Protein AF-S4I5X5-F1 (afdb_monomer_lite)

Radius of gyration: 30.17 Å; chains: 1; bounding box: 47×49×69 Å

Foldseek 3Di:
DDDPPDPPPPPDDPDPPPPDPPDDCVVVVVVVVVVVVVVVVVCCCVVPCVVVVVVVVCVCPPPVNVVVVVVVVD

Structure (mmCIF, N/CA/C/O backbone):
data_AF-S4I5X5-F1
#
_entry.id   AF-S4I5X5-F1
#
loop_
_atom_s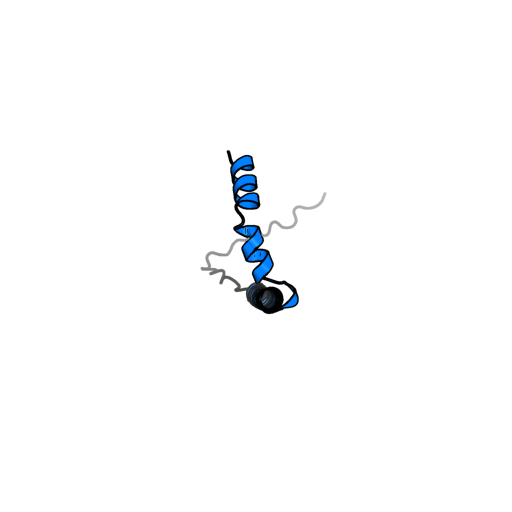ite.group_PDB
_atom_site.id
_atom_site.type_symbol
_atom_site.label_atom_id
_atom_site.label_alt_id
_atom_site.label_comp_id
_atom_site.label_asym_id
_atom_site.label_entity_id
_atom_site.label_seq_id
_atom_site.pdbx_PDB_ins_code
_atom_site.Cartn_x
_atom_site.Cartn_y
_atom_site.Cartn_z
_atom_site.occupancy
_atom_site.B_iso_or_equiv
_atom_site.auth_seq_id
_atom_site.auth_comp_id
_atom_site.auth_asym_id
_atom_site.auth_atom_id
_atom_site.pdbx_PDB_model_num
ATOM 1 N N . MET A 1 1 ? -20.546 40.263 50.379 1.00 42.00 1 MET A N 1
ATOM 2 C CA . MET A 1 1 ? -20.726 40.118 48.921 1.00 42.00 1 MET A CA 1
ATOM 3 C C . MET A 1 1 ? -20.152 38.752 48.539 1.00 42.00 1 MET A C 1
ATOM 5 O O . MET A 1 1 ? -18.958 38.573 48.698 1.00 42.00 1 MET A O 1
ATOM 9 N N . PHE A 1 2 ? -21.041 37.781 48.272 1.00 59.88 2 PHE A N 1
ATOM 10 C CA . PHE A 1 2 ? -20.922 36.545 47.460 1.00 59.88 2 PHE A CA 1
ATOM 11 C C . PHE A 1 2 ? -19.502 36.108 47.008 1.00 59.88 2 PHE A C 1
ATOM 13 O O . PHE A 1 2 ? -18.790 36.917 46.440 1.00 59.88 2 PHE A O 1
ATOM 20 N N . ASN A 1 3 ? -19.016 34.863 47.060 1.00 44.84 3 ASN A N 1
ATOM 21 C CA . ASN A 1 3 ? -19.587 33.539 47.311 1.00 44.84 3 ASN A CA 1
ATOM 22 C C . ASN A 1 3 ? -18.386 32.555 47.349 1.00 44.84 3 ASN A C 1
ATOM 24 O O . ASN A 1 3 ? -17.695 32.422 46.343 1.00 44.84 3 ASN A O 1
ATOM 28 N N . SER A 1 4 ? -18.113 31.855 48.451 1.00 52.41 4 SER A N 1
ATOM 29 C CA . SER A 1 4 ? -17.067 30.808 48.524 1.00 52.41 4 SER A CA 1
ATOM 30 C C . SER A 1 4 ? -17.659 29.402 48.391 1.00 52.41 4 SER A C 1
ATOM 32 O O . SER A 1 4 ? -17.215 28.441 49.023 1.00 52.41 4 SER A O 1
ATOM 34 N N . LEU A 1 5 ? -18.692 29.275 47.554 1.00 62.09 5 LEU A N 1
ATOM 35 C CA . LEU A 1 5 ? -19.310 27.994 47.262 1.00 62.09 5 LEU A CA 1
ATOM 36 C C . LEU A 1 5 ? -18.290 27.046 46.626 1.00 62.09 5 LEU A C 1
ATOM 38 O O . LEU A 1 5 ? -17.818 27.237 45.509 1.00 62.09 5 LEU A O 1
ATOM 42 N N . THR A 1 6 ? -18.078 25.946 47.341 1.00 60.59 6 THR A N 1
ATOM 43 C CA . THR A 1 6 ? -17.759 24.628 46.791 1.00 60.59 6 THR A CA 1
ATOM 44 C C . THR A 1 6 ? -16.340 24.409 46.278 1.00 60.59 6 THR A C 1
ATOM 46 O O . THR A 1 6 ? -16.120 24.015 45.139 1.00 60.59 6 THR A O 1
ATOM 49 N N . LYS A 1 7 ? -15.367 24.416 47.190 1.00 59.06 7 LYS A N 1
ATOM 50 C CA . LYS A 1 7 ? -14.415 23.297 47.166 1.00 59.06 7 LYS A CA 1
ATOM 51 C C . LYS A 1 7 ? -14.922 22.256 48.151 1.00 59.06 7 LYS A C 1
ATOM 53 O O . LYS A 1 7 ? -14.615 22.302 49.336 1.00 59.06 7 LYS A O 1
ATOM 58 N N . LYS A 1 8 ? -15.764 21.342 47.655 1.00 56.59 8 LYS A N 1
ATOM 59 C CA . LYS A 1 8 ? -16.034 20.084 48.355 1.00 56.59 8 LYS A CA 1
ATOM 60 C C . LYS A 1 8 ? -14.657 19.461 48.614 1.00 56.59 8 LYS A C 1
ATOM 62 O O . LYS A 1 8 ? -13.918 19.289 47.641 1.00 56.59 8 LYS A O 1
ATOM 67 N N . PRO A 1 9 ? -14.247 19.182 49.860 1.00 55.66 9 PRO A N 1
ATOM 68 C CA . PRO A 1 9 ? -13.052 18.391 50.057 1.00 55.66 9 PRO A CA 1
ATOM 69 C C . PRO A 1 9 ? -13.366 17.031 49.442 1.00 55.66 9 PRO A C 1
ATOM 71 O O . PRO A 1 9 ? -14.291 16.341 49.872 1.00 55.66 9 PRO A O 1
ATOM 74 N N . LEU A 1 10 ? -12.637 16.658 48.394 1.00 60.62 10 LEU A N 1
ATOM 75 C CA . LEU A 1 10 ? -12.616 15.288 47.886 1.00 60.62 10 LEU A CA 1
ATOM 76 C C . LEU A 1 10 ? -11.820 14.457 48.908 1.00 60.62 10 LEU A C 1
ATOM 78 O O . LEU A 1 10 ? -10.729 13.968 48.647 1.00 60.62 10 LEU A O 1
ATOM 82 N N . GLN A 1 11 ? -12.359 14.382 50.124 1.00 62.12 11 GLN A N 1
ATOM 83 C CA . GLN A 1 11 ? -11.905 13.555 51.224 1.00 62.12 11 GLN A CA 1
ATOM 84 C C . GLN A 1 11 ? -12.682 12.246 51.168 1.00 62.12 11 GLN A C 1
ATOM 86 O O . GLN A 1 11 ? -13.631 12.046 51.915 1.00 62.12 11 GLN A O 1
ATOM 91 N N . ASN A 1 12 ? -12.303 11.386 50.228 1.00 56.19 12 ASN A N 1
ATOM 92 C CA . ASN A 1 12 ? -12.248 9.932 50.386 1.00 56.19 12 ASN A CA 1
ATOM 93 C C . ASN A 1 12 ? -11.970 9.312 49.023 1.00 56.19 12 ASN A C 1
ATOM 95 O O . ASN A 1 12 ? -12.852 9.241 48.176 1.00 56.19 12 ASN A O 1
ATOM 99 N N . SER A 1 13 ? -10.746 8.843 48.841 1.00 59.06 13 SER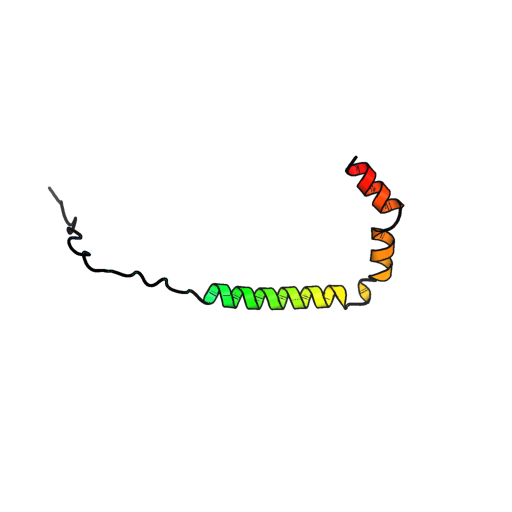 A N 1
ATOM 100 C CA . SER A 1 13 ? -10.502 7.617 48.092 1.00 59.06 13 SER A CA 1
ATOM 101 C C . SER A 1 13 ? -9.192 7.041 48.633 1.00 59.06 13 SER A C 1
ATOM 103 O O . SER A 1 13 ? -8.137 7.077 48.016 1.00 59.06 13 SER A O 1
ATOM 105 N N . GLN A 1 14 ? -9.254 6.625 49.902 1.00 59.44 14 GLN A N 1
ATOM 106 C CA . GLN A 1 14 ? -8.383 5.579 50.453 1.00 59.44 14 GLN A CA 1
ATOM 107 C C . GLN A 1 14 ? -9.040 4.209 50.205 1.00 59.44 14 GLN A C 1
ATOM 109 O O . GLN A 1 14 ? -8.904 3.276 50.991 1.00 59.44 14 GLN A O 1
ATOM 114 N N . GLY A 1 15 ? -9.823 4.112 49.131 1.00 56.00 15 GLY A N 1
ATOM 115 C CA . GLY A 1 15 ? -10.213 2.858 48.536 1.00 56.00 15 GLY A CA 1
ATOM 116 C C . GLY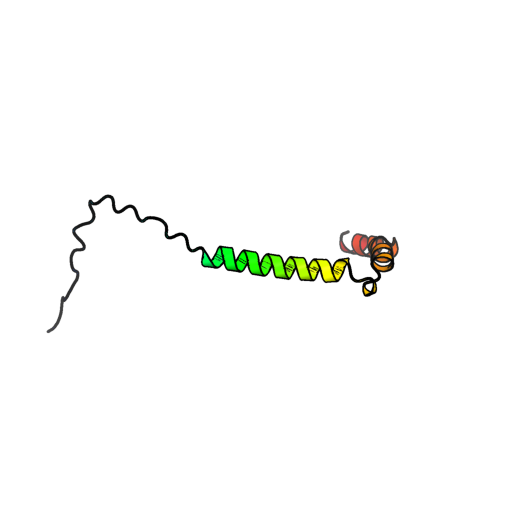 A 1 15 ? -9.172 2.525 47.483 1.00 56.00 15 GLY A C 1
ATOM 117 O O . GLY A 1 15 ? -8.610 3.392 46.816 1.00 56.00 15 GLY A O 1
ATOM 118 N N . ASN A 1 16 ? -8.865 1.246 47.372 1.00 61.34 16 ASN A N 1
ATOM 119 C CA . ASN A 1 16 ? -8.177 0.685 46.229 1.00 61.34 16 ASN A CA 1
ATOM 120 C C . ASN A 1 16 ? -9.081 0.851 44.994 1.00 61.34 16 ASN A C 1
ATOM 122 O O . ASN A 1 16 ? -9.650 -0.125 44.505 1.00 61.34 16 ASN A O 1
ATOM 126 N N . GLU A 1 17 ? -9.272 2.084 44.519 1.00 63.56 17 GLU A N 1
ATOM 127 C CA . GLU A 1 17 ? -9.982 2.377 43.285 1.00 63.56 17 GLU A CA 1
ATOM 128 C C . GLU A 1 17 ? -9.066 1.931 42.144 1.00 63.56 17 GLU A C 1
ATOM 130 O O . GLU A 1 17 ? -8.343 2.708 41.518 1.00 63.56 17 GLU A O 1
ATOM 135 N N . ARG A 1 18 ? -9.069 0.617 41.889 1.00 67.50 18 ARG A N 1
ATOM 136 C CA . ARG A 1 18 ? -8.537 0.052 40.657 1.00 67.50 18 ARG A CA 1
ATOM 137 C C . ARG A 1 18 ? -9.369 0.614 39.521 1.00 67.50 18 ARG A C 1
ATOM 139 O O . ARG A 1 18 ? -10.454 0.121 39.222 1.00 67.50 18 ARG A O 1
ATOM 146 N N . ILE A 1 19 ? -8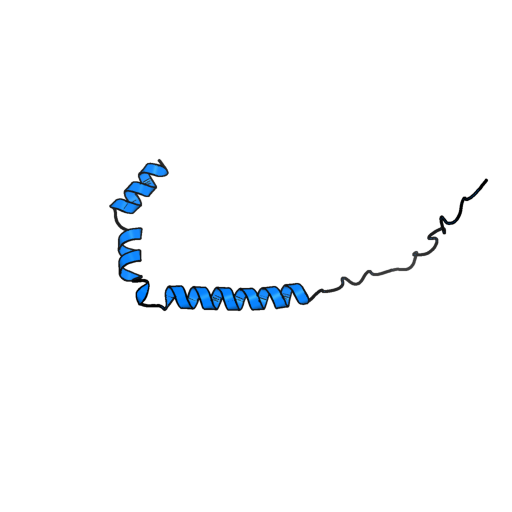.834 1.637 38.873 1.00 67.19 19 ILE A N 1
ATOM 147 C CA . ILE A 1 19 ? -9.313 2.102 37.582 1.00 67.19 19 ILE A CA 1
ATOM 148 C C . ILE A 1 19 ? -9.074 0.936 36.618 1.00 67.19 19 ILE A C 1
ATOM 150 O O . ILE A 1 19 ? -7.953 0.697 36.170 1.00 67.19 19 ILE A O 1
ATOM 154 N N . LEU A 1 20 ? -10.110 0.132 36.373 1.00 70.81 20 LEU A N 1
ATOM 155 C CA . LEU A 1 20 ? -10.049 -0.927 35.376 1.00 70.81 20 LEU A CA 1
ATOM 156 C C . LEU A 1 20 ? -9.903 -0.236 34.015 1.00 70.81 20 LEU A C 1
ATOM 158 O O . LEU A 1 20 ? -10.762 0.579 33.667 1.00 70.81 20 LEU A O 1
ATOM 162 N N . PRO A 1 21 ? -8.828 -0.501 33.250 1.00 72.19 21 PRO A N 1
ATOM 163 C CA . PRO A 1 21 ? -8.654 0.126 31.953 1.00 72.19 21 PRO A CA 1
ATOM 164 C C . PRO A 1 21 ? -9.828 -0.277 31.063 1.00 72.19 21 PRO A C 1
ATOM 166 O O . PRO A 1 21 ? -10.004 -1.454 30.736 1.00 72.19 21 PRO A O 1
ATOM 169 N N . VAL A 1 22 ? -10.643 0.708 30.684 1.00 73.81 22 VAL A N 1
ATOM 170 C CA . VAL A 1 22 ? -11.695 0.528 29.686 1.00 73.81 22 VAL A CA 1
ATOM 171 C C . VAL A 1 22 ? -11.011 0.146 28.380 1.00 73.81 22 VAL A C 1
ATOM 173 O O . VAL A 1 22 ? -10.310 0.937 27.749 1.00 73.81 22 VAL A O 1
ATOM 176 N N . LYS A 1 23 ? -11.183 -1.115 27.992 1.00 73.06 23 LYS A N 1
ATOM 177 C CA . LYS A 1 23 ? -10.796 -1.596 26.672 1.00 73.06 23 LYS A CA 1
ATOM 178 C C . LYS A 1 23 ? -11.814 -1.011 25.701 1.00 73.06 23 LYS A C 1
ATOM 180 O O . LYS A 1 23 ? -12.980 -1.378 25.765 1.00 73.06 23 LYS A O 1
ATOM 185 N N . ASN A 1 24 ? -11.385 -0.102 24.830 1.00 76.88 24 ASN A N 1
ATOM 186 C CA . ASN A 1 24 ? -12.213 0.408 23.741 1.00 76.88 24 ASN A CA 1
ATOM 187 C C . ASN A 1 24 ? -11.997 -0.501 22.521 1.00 76.88 24 ASN A C 1
ATOM 189 O O . ASN A 1 24 ? -10.970 -0.360 21.860 1.00 76.88 24 ASN A O 1
ATOM 193 N N . PRO A 1 25 ? -12.899 -1.452 22.209 1.00 84.00 25 PRO A N 1
ATOM 194 C CA . PRO A 1 25 ? -12.725 -2.336 21.055 1.00 84.00 25 PRO A CA 1
ATOM 195 C C . PRO A 1 25 ? -12.955 -1.619 19.714 1.00 84.00 25 PRO A C 1
ATOM 197 O O . PRO A 1 25 ? -12.520 -2.119 18.681 1.00 84.00 25 PRO A O 1
ATOM 200 N N . GLY A 1 26 ? -13.598 -0.444 19.714 1.00 88.38 26 GLY A N 1
ATOM 201 C CA . GLY A 1 26 ? -13.937 0.317 18.503 1.00 88.38 26 GLY A CA 1
ATOM 202 C C . GLY A 1 26 ? -12.751 0.576 17.558 1.00 88.38 26 GLY A C 1
ATOM 203 O O . GLY A 1 26 ? -12.844 0.216 16.386 1.00 88.38 26 GLY A O 1
ATOM 204 N N . PRO A 1 27 ? -11.614 1.117 18.041 1.00 91.31 27 PRO A N 1
ATOM 205 C CA . PRO A 1 27 ? -10.410 1.302 17.230 1.00 91.31 27 PRO A CA 1
ATOM 206 C C . PRO A 1 27 ? -9.855 0.012 16.614 1.00 91.31 27 PRO A C 1
ATOM 208 O O . PRO A 1 27 ? -9.372 0.039 15.487 1.00 91.31 27 PRO A O 1
ATOM 211 N N . ILE A 1 28 ? -9.946 -1.122 17.318 1.00 92.94 28 ILE A N 1
ATOM 212 C CA . ILE A 1 28 ? -9.459 -2.414 16.810 1.00 92.94 28 ILE A CA 1
ATOM 213 C C . ILE A 1 28 ? -10.334 -2.871 15.642 1.00 92.94 28 ILE A C 1
ATOM 215 O O . ILE A 1 28 ? -9.815 -3.234 14.590 1.00 92.94 28 ILE A O 1
ATOM 219 N N . VAL A 1 29 ? -11.658 -2.802 15.799 1.00 95.12 29 VAL A N 1
ATOM 220 C CA . VAL A 1 29 ? -12.608 -3.170 14.738 1.00 95.12 29 VAL A CA 1
ATOM 221 C C . VAL A 1 29 ? -12.430 -2.272 13.512 1.00 95.12 29 VAL A C 1
ATOM 223 O O . VAL A 1 29 ? -12.351 -2.775 12.393 1.00 95.12 29 VAL A O 1
ATOM 226 N N . ALA A 1 30 ? -12.289 -0.959 13.713 1.00 94.56 30 ALA A N 1
ATOM 227 C CA . ALA A 1 30 ? -12.005 -0.023 12.628 1.00 94.56 30 ALA A CA 1
ATOM 228 C C . ALA A 1 30 ? -10.682 -0.358 11.916 1.00 94.56 30 ALA A C 1
ATOM 230 O O . ALA A 1 30 ? -10.638 -0.388 10.687 1.00 94.56 30 ALA A O 1
ATOM 231 N N . GLY A 1 31 ? -9.629 -0.682 12.674 1.00 96.69 31 GLY A N 1
ATOM 232 C CA . GLY A 1 31 ? -8.341 -1.104 12.124 1.00 96.69 31 GLY A CA 1
ATOM 233 C C . GLY A 1 31 ? -8.444 -2.361 11.260 1.00 96.69 31 GLY A C 1
ATOM 234 O O . GLY A 1 31 ? -7.878 -2.400 10.170 1.00 96.69 31 GLY A O 1
ATOM 235 N N . VAL A 1 32 ? -9.220 -3.359 11.692 1.00 97.50 32 VAL A N 1
ATOM 236 C CA . VAL A 1 32 ? -9.454 -4.586 10.912 1.00 97.50 32 VAL A CA 1
ATOM 237 C C . VAL A 1 32 ? -10.171 -4.280 9.596 1.00 97.50 32 VAL A C 1
ATOM 239 O O . VAL A 1 32 ? -9.756 -4.770 8.549 1.00 97.50 32 VAL A O 1
ATOM 242 N N . ILE A 1 33 ? -11.208 -3.439 9.618 1.00 97.44 33 ILE A N 1
ATOM 243 C CA . ILE A 1 33 ? -11.943 -3.056 8.403 1.00 97.44 33 ILE A CA 1
ATOM 244 C C . ILE A 1 33 ? -11.013 -2.344 7.414 1.00 97.44 33 ILE A C 1
ATOM 246 O O . ILE A 1 33 ? -10.970 -2.700 6.237 1.00 97.44 33 ILE A O 1
ATOM 250 N N . VAL A 1 34 ? -10.228 -1.375 7.892 1.00 97.50 34 VAL A N 1
ATOM 251 C CA . VAL A 1 34 ? -9.254 -0.657 7.057 1.00 97.50 34 VAL A CA 1
ATOM 252 C C . VAL A 1 34 ? -8.210 -1.615 6.484 1.00 97.50 34 VAL A C 1
ATOM 254 O O . VAL A 1 34 ? -7.893 -1.524 5.300 1.00 97.50 34 VAL A O 1
ATOM 257 N N . ALA A 1 35 ? -7.717 -2.566 7.281 1.00 97.62 35 ALA A N 1
ATOM 258 C CA . ALA A 1 35 ? -6.760 -3.566 6.820 1.00 97.62 35 ALA A CA 1
ATOM 259 C C . ALA A 1 35 ? -7.335 -4.435 5.691 1.00 97.62 35 ALA A C 1
ATOM 261 O O . ALA A 1 35 ? -6.647 -4.677 4.702 1.00 97.62 35 ALA A O 1
ATOM 262 N N . ILE A 1 36 ? -8.600 -4.853 5.792 1.00 98.06 36 ILE A N 1
ATOM 263 C CA . ILE A 1 36 ? -9.277 -5.623 4.7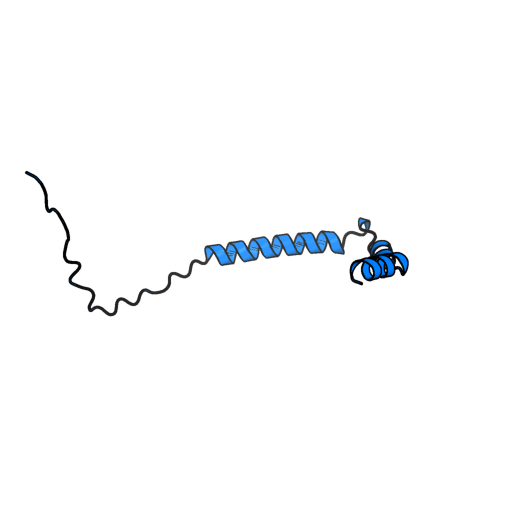37 1.00 98.06 36 ILE A CA 1
ATOM 264 C C . ILE A 1 36 ? -9.373 -4.803 3.447 1.00 98.06 36 ILE A C 1
ATOM 266 O O . ILE A 1 36 ? -9.041 -5.308 2.375 1.00 98.06 36 ILE A O 1
ATOM 270 N N . ILE A 1 37 ? -9.778 -3.534 3.540 1.00 97.94 37 ILE A N 1
ATOM 271 C CA . ILE A 1 37 ? -9.889 -2.645 2.374 1.00 97.94 37 ILE A CA 1
ATOM 272 C C . ILE A 1 37 ? -8.519 -2.448 1.719 1.00 97.94 37 ILE A C 1
ATOM 274 O O . ILE A 1 37 ? -8.390 -2.612 0.507 1.00 97.94 37 ILE A O 1
ATOM 278 N N . ALA A 1 38 ? -7.487 -2.152 2.512 1.00 97.56 38 ALA A N 1
ATOM 279 C CA . ALA A 1 38 ? -6.122 -1.997 2.020 1.00 97.56 38 ALA A CA 1
ATOM 280 C C . ALA A 1 38 ? -5.627 -3.271 1.318 1.00 97.56 38 ALA A C 1
ATOM 282 O O . ALA A 1 38 ? -5.075 -3.199 0.221 1.00 97.56 38 ALA A O 1
ATOM 283 N N . CYS A 1 39 ? -5.886 -4.440 1.909 1.00 97.12 39 CYS A N 1
ATOM 284 C CA . CYS A 1 39 ? -5.516 -5.729 1.334 1.00 97.12 39 CYS A CA 1
ATOM 285 C C . CYS A 1 39 ? -6.254 -5.995 0.011 1.00 97.12 39 CYS A C 1
ATOM 287 O O . CYS A 1 39 ? -5.639 -6.409 -0.969 1.00 97.12 39 CYS A O 1
ATOM 289 N N . SER A 1 40 ? -7.549 -5.675 -0.067 1.00 95.00 40 SER A N 1
ATOM 290 C CA . SER A 1 40 ? -8.333 -5.799 -1.303 1.00 95.00 40 SER A CA 1
ATOM 291 C C . SER A 1 40 ? -7.834 -4.866 -2.411 1.00 95.00 40 SER A C 1
ATOM 293 O O . SER A 1 40 ? -7.860 -5.226 -3.593 1.00 95.00 40 SER A O 1
ATOM 295 N N . LEU A 1 41 ? -7.376 -3.666 -2.046 1.00 94.50 41 LEU A N 1
ATOM 296 C CA . LEU A 1 41 ? -6.822 -2.697 -2.987 1.00 94.50 41 LEU A CA 1
ATOM 297 C C . LEU A 1 41 ? -5.476 -3.180 -3.539 1.00 94.50 41 LEU A C 1
ATOM 299 O O . LEU A 1 41 ? -5.278 -3.201 -4.752 1.00 94.50 41 LEU A O 1
ATOM 303 N N . LEU A 1 42 ? -4.588 -3.641 -2.654 1.00 94.19 42 LEU A N 1
ATOM 304 C CA . LEU A 1 42 ? -3.308 -4.254 -3.017 1.00 94.19 42 LEU A CA 1
ATOM 305 C C . LEU A 1 42 ? -3.514 -5.463 -3.928 1.00 94.19 42 LEU A C 1
ATOM 307 O O . LEU A 1 42 ? -2.862 -5.572 -4.963 1.00 94.19 42 LEU A O 1
ATOM 311 N N . TYR A 1 43 ? -4.467 -6.330 -3.589 1.00 90.81 43 TYR A N 1
ATOM 312 C CA . TYR A 1 43 ? -4.823 -7.470 -4.423 1.00 90.81 43 TYR A CA 1
ATOM 313 C C . TYR A 1 43 ? -5.274 -7.024 -5.818 1.00 90.81 43 TYR A C 1
ATOM 315 O O . TYR A 1 43 ? -4.806 -7.559 -6.817 1.00 90.81 43 TYR A O 1
ATOM 323 N N . SER A 1 44 ? -6.115 -5.995 -5.916 1.00 88.00 44 SER A N 1
ATOM 324 C CA . SER A 1 44 ? -6.554 -5.464 -7.213 1.00 88.00 44 SER A CA 1
ATOM 325 C C . SER A 1 44 ? -5.397 -4.893 -8.032 1.00 88.00 44 SER A C 1
ATOM 327 O O . SER A 1 44 ? -5.362 -5.065 -9.242 1.00 88.00 44 SER A O 1
ATOM 329 N N . ILE A 1 45 ? -4.436 -4.237 -7.387 1.00 88.62 45 ILE A N 1
ATOM 330 C CA . ILE A 1 45 ? -3.254 -3.666 -8.039 1.00 88.62 45 ILE A CA 1
ATOM 331 C C . ILE A 1 45 ? -2.338 -4.773 -8.581 1.00 88.62 45 ILE A C 1
ATOM 333 O O . ILE A 1 45 ? -1.950 -4.738 -9.746 1.00 88.62 45 ILE A O 1
ATOM 337 N N . VAL A 1 46 ? -2.034 -5.785 -7.765 1.00 87.38 46 VAL A N 1
ATOM 338 C CA . VAL A 1 46 ? -1.094 -6.860 -8.124 1.00 87.38 46 VAL A CA 1
ATOM 339 C C . VAL A 1 46 ? -1.703 -7.853 -9.116 1.00 87.38 46 VAL A C 1
ATOM 341 O O . VAL A 1 46 ? -1.033 -8.288 -10.046 1.00 87.38 46 VAL A O 1
ATOM 344 N N . THR A 1 47 ? -2.977 -8.210 -8.952 1.00 81.75 47 THR A N 1
ATOM 345 C CA . THR A 1 47 ? -3.613 -9.270 -9.758 1.00 81.75 47 THR A CA 1
ATOM 346 C C . THR A 1 47 ? -4.179 -8.753 -11.080 1.00 81.75 47 THR A C 1
ATOM 348 O O . THR A 1 47 ? -4.575 -9.546 -11.930 1.00 81.75 47 THR A O 1
ATOM 351 N N . ASN A 1 48 ? -4.259 -7.433 -11.274 1.00 79.38 48 ASN A N 1
ATOM 352 C CA . ASN A 1 48 ? -4.822 -6.864 -12.491 1.00 79.38 48 ASN A CA 1
ATOM 353 C C . ASN A 1 48 ? -3.790 -6.891 -13.635 1.00 79.38 48 ASN A C 1
ATOM 355 O O . ASN A 1 48 ? -2.811 -6.140 -13.594 1.00 79.38 48 ASN A O 1
ATOM 359 N N . PRO A 1 49 ? -4.026 -7.681 -14.699 1.00 73.81 49 PRO A N 1
ATOM 360 C CA . PRO A 1 49 ? -3.082 -7.818 -15.805 1.00 73.81 49 PRO A CA 1
ATOM 361 C C . PRO A 1 49 ? -2.895 -6.521 -16.607 1.00 73.81 49 PRO A C 1
ATOM 363 O O . PRO A 1 49 ? -1.895 -6.385 -17.302 1.00 73.81 49 PRO A O 1
ATOM 366 N N . ARG A 1 50 ? -3.800 -5.534 -16.485 1.00 77.81 50 ARG A N 1
ATOM 367 C CA . ARG A 1 50 ? -3.637 -4.209 -17.119 1.00 77.81 50 ARG A CA 1
ATOM 368 C C . ARG A 1 50 ? -2.495 -3.376 -16.546 1.00 77.81 50 ARG A C 1
ATOM 370 O O . ARG A 1 50 ? -2.104 -2.412 -17.188 1.00 77.81 50 ARG A O 1
ATOM 377 N N . PHE A 1 51 ? -1.999 -3.694 -15.351 1.00 76.81 51 PHE A N 1
ATOM 378 C CA . PHE A 1 51 ? -0.858 -2.975 -14.784 1.00 76.81 51 PHE A CA 1
ATOM 379 C C . PHE A 1 51 ? 0.473 -3.342 -15.455 1.00 76.81 51 PHE A C 1
ATOM 381 O O . PHE A 1 51 ? 1.470 -2.697 -15.154 1.00 76.81 51 PHE A O 1
ATOM 388 N N . GLU A 1 52 ? 0.486 -4.337 -16.357 1.00 81.75 52 GLU A N 1
ATOM 389 C CA . GLU A 1 52 ? 1.670 -4.771 -17.111 1.00 81.75 52 GLU A CA 1
ATOM 390 C C . GLU A 1 52 ? 2.920 -4.876 -16.224 1.00 81.75 52 GLU A C 1
ATOM 392 O O . GLU A 1 52 ? 3.976 -4.313 -16.506 1.00 81.75 52 GLU A O 1
ATOM 397 N N . TRP A 1 53 ? 2.789 -5.607 -15.113 1.00 84.00 53 TRP A N 1
ATOM 398 C CA . TRP A 1 53 ? 3.858 -5.802 -14.127 1.00 84.00 53 TRP A CA 1
ATOM 399 C C . TRP A 1 53 ? 5.166 -6.328 -14.726 1.00 84.00 53 TRP A C 1
ATOM 401 O O . TRP A 1 53 ? 6.237 -6.030 -14.200 1.00 84.00 53 TRP A O 1
ATOM 411 N N . ASP A 1 54 ? 5.076 -7.052 -15.841 1.00 80.31 54 ASP A N 1
ATOM 412 C CA . ASP A 1 54 ? 6.219 -7.489 -16.641 1.00 80.31 54 ASP A CA 1
ATOM 413 C C . ASP A 1 54 ? 7.046 -6.293 -17.152 1.00 80.31 54 ASP A C 1
ATOM 415 O O . ASP A 1 54 ? 8.250 -6.204 -16.918 1.00 80.31 54 ASP A O 1
ATOM 419 N N . VAL A 1 55 ? 6.382 -5.290 -17.730 1.00 82.75 55 VAL A N 1
ATOM 420 C CA . VAL A 1 55 ? 7.009 -4.056 -18.223 1.00 82.75 55 VAL A CA 1
ATOM 421 C C . VAL A 1 55 ? 7.542 -3.213 -17.066 1.00 82.75 55 VAL A C 1
ATOM 423 O O . VAL A 1 55 ? 8.678 -2.736 -17.111 1.00 82.75 55 VAL A O 1
ATOM 426 N N . VAL A 1 56 ? 6.755 -3.048 -16.000 1.00 83.19 56 VAL A N 1
ATOM 427 C CA . VAL A 1 56 ? 7.154 -2.255 -14.824 1.00 83.19 56 VAL A CA 1
ATOM 428 C C . VAL A 1 56 ? 8.422 -2.821 -14.177 1.00 83.19 56 VAL A C 1
ATOM 430 O O . VAL A 1 56 ? 9.333 -2.059 -13.849 1.00 83.19 56 VAL A O 1
ATOM 433 N N . GLY A 1 57 ? 8.516 -4.148 -14.040 1.00 80.75 57 GLY A N 1
ATOM 434 C CA . GLY A 1 57 ? 9.707 -4.819 -13.517 1.00 80.75 57 GLY A CA 1
ATOM 435 C C . GLY A 1 57 ? 10.947 -4.575 -14.378 1.00 80.75 57 GLY A C 1
ATOM 436 O O . GLY A 1 57 ? 12.013 -4.252 -13.848 1.00 80.75 57 GLY A O 1
ATOM 437 N N . ILE A 1 58 ? 10.796 -4.645 -15.704 1.00 81.88 58 ILE A N 1
ATOM 438 C CA . ILE A 1 58 ? 11.886 -4.392 -16.657 1.00 81.88 58 ILE A CA 1
ATOM 439 C C . ILE A 1 58 ? 12.391 -2.946 -16.552 1.00 81.88 58 ILE A C 1
ATOM 441 O O . ILE A 1 58 ? 13.601 -2.723 -16.541 1.00 81.88 58 ILE A O 1
ATOM 445 N N . TYR A 1 59 ? 11.500 -1.957 -16.441 1.00 79.31 59 TYR A N 1
ATOM 446 C CA . TYR A 1 59 ? 11.906 -0.552 -16.332 1.00 79.31 59 TYR A CA 1
ATOM 447 C C . TYR A 1 59 ? 12.505 -0.205 -14.968 1.00 79.31 59 TYR A C 1
ATOM 449 O O . TYR A 1 59 ? 13.508 0.502 -14.928 1.00 79.31 59 TYR A O 1
ATOM 457 N N . LEU A 1 60 ? 11.957 -0.724 -13.865 1.00 81.19 60 LEU A N 1
ATOM 458 C CA . LEU A 1 60 ? 12.498 -0.475 -12.522 1.00 81.19 60 LEU A CA 1
ATOM 459 C C . LEU A 1 60 ? 13.933 -0.990 -12.356 1.00 81.19 60 LEU A C 1
ATOM 461 O O . LEU A 1 60 ? 14.719 -0.360 -11.657 1.00 81.19 60 LEU A O 1
ATOM 465 N N . ILE A 1 61 ? 14.272 -2.112 -12.999 1.00 78.3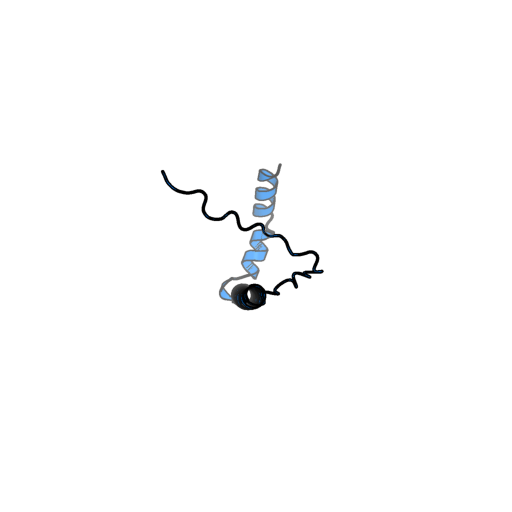1 61 ILE A N 1
ATOM 466 C CA . ILE A 1 61 ? 15.591 -2.766 -12.902 1.00 78.31 61 ILE A CA 1
ATOM 467 C C . ILE A 1 61 ? 16.475 -2.429 -14.121 1.00 78.31 61 ILE A C 1
ATOM 469 O O . ILE A 1 61 ? 17.620 -2.864 -14.230 1.00 78.31 61 ILE A O 1
ATOM 473 N N . SER A 1 62 ? 15.979 -1.609 -15.049 1.00 78.38 62 SER A N 1
ATOM 474 C CA . SER A 1 62 ? 16.750 -1.173 -16.209 1.00 78.38 62 SER A CA 1
ATOM 475 C C . SER A 1 62 ? 17.978 -0.374 -15.779 1.00 78.38 62 SER A C 1
ATOM 477 O O . SER A 1 62 ? 17.888 0.526 -14.939 1.00 78.38 62 SER A O 1
ATOM 479 N N . ASN A 1 63 ? 19.116 -0.643 -16.428 1.00 73.00 63 ASN A N 1
ATOM 480 C CA . ASN A 1 63 ? 20.366 0.096 -16.229 1.00 73.00 63 ASN A CA 1
ATOM 481 C C . ASN A 1 63 ? 20.171 1.616 -16.328 1.00 73.00 63 ASN A C 1
ATOM 483 O O . ASN A 1 63 ? 20.837 2.350 -15.611 1.00 73.00 63 ASN A O 1
ATOM 487 N N . ASN A 1 64 ? 19.234 2.099 -17.151 1.00 77.62 64 ASN A N 1
ATOM 488 C CA . ASN A 1 64 ? 18.955 3.533 -17.275 1.00 77.62 64 ASN A CA 1
ATOM 489 C C . ASN A 1 64 ? 18.315 4.127 -16.009 1.00 77.62 64 ASN A C 1
ATOM 491 O O . ASN A 1 64 ? 18.643 5.247 -15.623 1.00 77.62 64 ASN A O 1
ATOM 495 N N . VAL A 1 65 ? 17.417 3.389 -15.352 1.00 79.44 65 VAL A N 1
ATOM 496 C CA . VAL A 1 65 ? 16.716 3.854 -14.144 1.00 79.44 65 VAL A CA 1
ATOM 497 C C . VAL A 1 65 ? 17.605 3.696 -12.916 1.00 79.44 65 VAL A C 1
ATOM 499 O O . VAL A 1 65 ? 17.732 4.636 -12.134 1.00 79.44 65 VAL A O 1
ATOM 502 N N . LEU A 1 66 ? 18.297 2.561 -12.784 1.00 81.56 66 LEU A N 1
ATOM 503 C CA . LEU A 1 66 ? 19.278 2.351 -11.715 1.00 81.56 66 LEU A CA 1
ATOM 504 C C . LEU A 1 66 ? 20.442 3.338 -11.801 1.00 81.56 66 LEU A C 1
ATOM 506 O O . LEU A 1 66 ? 20.865 3.858 -10.771 1.00 81.56 66 LEU A O 1
ATOM 510 N N . ALA A 1 67 ? 20.927 3.643 -13.010 1.00 80.69 67 ALA A N 1
ATOM 511 C CA . ALA A 1 67 ? 21.925 4.689 -13.195 1.00 80.69 67 ALA A CA 1
ATOM 512 C C . ALA A 1 67 ? 21.377 6.048 -12.750 1.00 80.69 67 ALA A C 1
ATOM 514 O O . ALA A 1 67 ? 22.059 6.746 -12.012 1.00 80.69 67 ALA A O 1
ATOM 515 N N . GLY A 1 68 ? 20.144 6.410 -13.121 1.00 81.56 68 GLY A N 1
ATOM 516 C CA . GLY A 1 68 ? 19.516 7.663 -12.683 1.00 81.56 68 GLY A CA 1
ATOM 517 C C . GLY A 1 68 ? 19.382 7.791 -11.158 1.00 81.56 68 GLY A C 1
ATOM 518 O O . GLY A 1 68 ? 19.711 8.839 -10.602 1.00 81.56 68 GLY A O 1
ATOM 519 N N . ILE A 1 69 ? 18.960 6.720 -10.474 1.00 84.19 69 ILE A N 1
ATOM 520 C CA . ILE A 1 69 ? 18.886 6.666 -9.001 1.00 84.19 69 ILE A CA 1
ATOM 521 C C . ILE A 1 69 ? 20.290 6.763 -8.388 1.00 84.19 69 ILE A C 1
ATOM 523 O O . ILE A 1 69 ? 20.509 7.518 -7.444 1.00 84.19 69 ILE A O 1
ATOM 527 N N . GLY A 1 70 ? 21.262 6.042 -8.950 1.00 81.44 70 GLY A N 1
ATOM 528 C CA . GLY A 1 70 ? 22.659 6.121 -8.527 1.00 81.44 70 GLY A CA 1
ATOM 529 C C . GLY A 1 70 ? 23.230 7.531 -8.669 1.00 81.44 70 GLY A C 1
ATOM 530 O O . GLY A 1 70 ? 23.884 8.012 -7.756 1.00 81.44 70 GLY A O 1
ATOM 531 N N . TRP A 1 71 ? 22.913 8.227 -9.762 1.00 81.56 71 TRP A N 1
ATOM 532 C CA . TRP A 1 71 ? 23.331 9.610 -10.010 1.00 81.56 71 TRP A CA 1
ATOM 533 C C . TRP A 1 71 ? 22.685 10.640 -9.082 1.00 81.56 71 TRP A C 1
ATOM 535 O O . TRP A 1 71 ? 23.220 11.732 -8.942 1.00 81.56 71 TRP A O 1
ATOM 545 N N . THR A 1 72 ? 21.537 10.333 -8.476 1.00 80.69 72 THR A N 1
ATOM 546 C CA . THR A 1 72 ? 20.894 11.228 -7.497 1.00 80.69 72 THR A CA 1
ATOM 547 C C . THR A 1 72 ? 21.324 10.948 -6.064 1.00 80.69 72 THR A C 1
ATOM 549 O O . THR A 1 72 ? 21.232 11.838 -5.223 1.00 80.69 72 THR A O 1
ATOM 552 N N . LEU A 1 73 ? 21.755 9.721 -5.771 1.00 83.38 73 LEU A N 1
ATOM 553 C CA . LEU A 1 73 ? 22.214 9.313 -4.443 1.00 83.38 73 LEU A CA 1
ATOM 554 C C . LEU A 1 73 ? 23.727 9.475 -4.230 1.00 83.38 73 LEU A C 1
ATOM 556 O O . LEU A 1 73 ? 24.171 9.365 -3.087 1.00 83.38 73 LEU A O 1
ATOM 560 N N . LEU A 1 74 ? 24.498 9.687 -5.300 1.00 74.31 74 LEU A N 1
ATOM 561 C CA . LEU A 1 74 ? 25.933 9.982 -5.271 1.00 74.31 74 LEU A CA 1
ATOM 562 C C . LEU A 1 74 ? 26.181 11.485 -5.095 1.00 74.31 74 LEU A C 1
ATOM 564 O O . LEU A 1 74 ? 27.068 11.828 -4.282 1.00 74.31 74 LEU A O 1
#

Sequence (74 aa):
MFNSLTKKPLQNSQGNERILPVKNPGPIVAGVIVAIIACSLLYSIVTNPRFEWDVVGIYLISNNVLAGIGWTLL

pLDDT: mean 78.05, std 13.99, range [42.0, 98.06]

Organism: NCBI:txid1261061

Secondary structure (DSSP, 8-state):
--------------S----------HHHHHHHHHHHHHHHHHHHHHH-GGG-HHHHHHHHTSHHHHHHHHHHH-